Protein AF-A0A366M692-F1 (afdb_monomer_lite)

Sequence (50 aa):
MDIIAAYQEVGTYRGAAQMCGTTHKTVRRIIERALADGKPPGRRRRGHNF

Foldseek 3Di:
DDLVVLCVVPVALPRSCVVVVHHSVVSVQVVVCVVVVNDGPDDDDDDDDD

Secondary structure (DSSP, 8-state):
--HHHHHHHH-SHHHHHHHHTS-HHHHHHHHHHHHTTTPPPP-PPPPP--

Organism: NC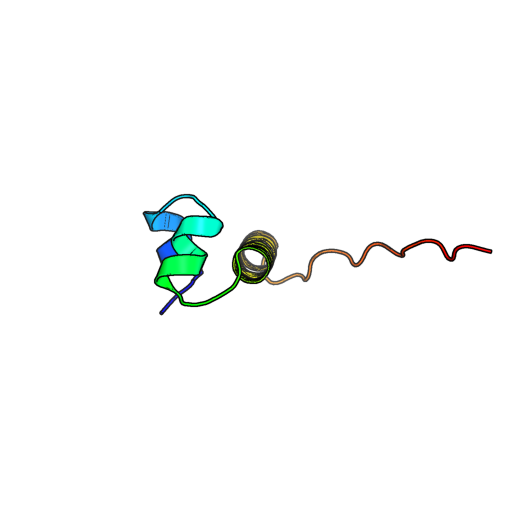BI:txid2248750

Structure (mmCIF, N/CA/C/O backbone):
data_AF-A0A366M692-F1
#
_entry.id   AF-A0A366M692-F1
#
loop_
_atom_site.group_PDB
_atom_site.id
_atom_site.type_symbol
_atom_site.label_atom_id
_atom_site.label_alt_id
_atom_site.label_comp_id
_atom_site.label_asym_i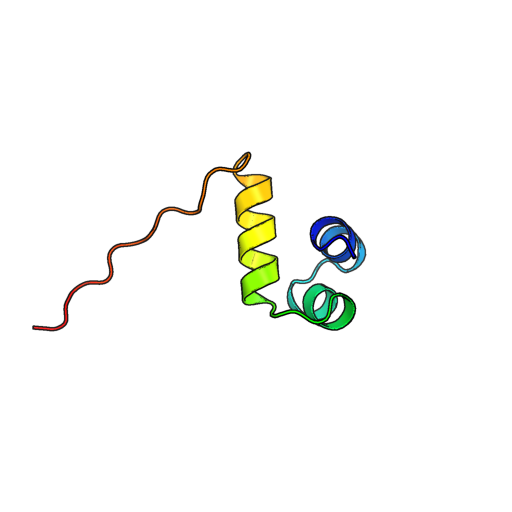d
_atom_site.label_entity_id
_atom_site.label_seq_id
_atom_site.pdbx_PDB_ins_code
_atom_site.Cartn_x
_atom_site.Cartn_y
_atom_site.Cartn_z
_atom_site.occ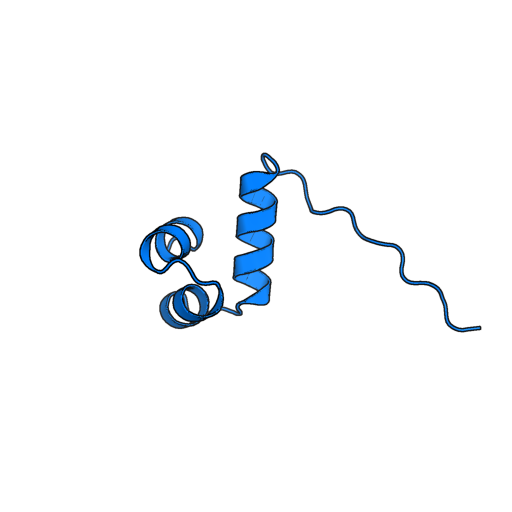upancy
_atom_site.B_iso_or_equiv
_atom_site.auth_seq_id
_atom_site.auth_comp_id
_atom_site.auth_asym_id
_atom_site.auth_atom_id
_atom_site.pdbx_PDB_model_num
ATOM 1 N N . MET A 1 1 ? -14.483 0.294 -0.734 1.00 63.6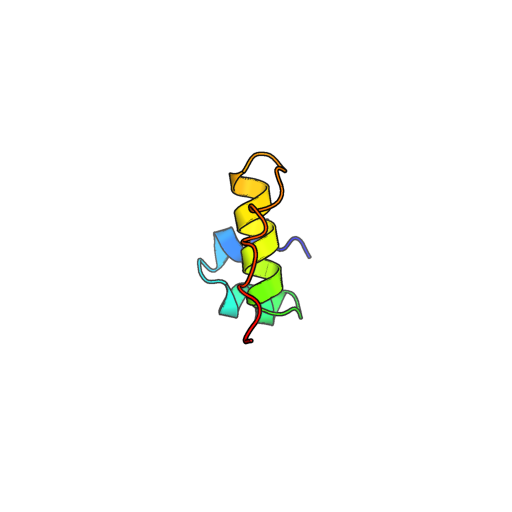9 1 MET A N 1
ATOM 2 C CA . MET A 1 1 ? -13.731 1.526 -0.418 1.00 63.69 1 MET A CA 1
ATOM 3 C C . MET A 1 1 ? -12.410 1.465 -1.169 1.00 63.69 1 MET A C 1
ATOM 5 O O . MET A 1 1 ? -11.786 0.408 -1.132 1.00 63.69 1 MET A O 1
ATOM 9 N N . ASP A 1 2 ? -12.028 2.519 -1.892 1.00 90.38 2 ASP A N 1
ATOM 10 C CA . ASP A 1 2 ? -10.749 2.562 -2.614 1.00 90.38 2 ASP A CA 1
ATOM 11 C C . ASP A 1 2 ? -9.612 2.917 -1.642 1.00 90.38 2 ASP A C 1
ATOM 13 O O . ASP A 1 2 ? -9.607 3.980 -1.021 1.00 90.38 2 ASP A O 1
ATOM 17 N N . ILE A 1 3 ? -8.660 1.995 -1.485 1.00 92.38 3 ILE A N 1
ATOM 18 C CA . ILE A 1 3 ? -7.531 2.125 -0.555 1.00 92.38 3 ILE A CA 1
ATOM 19 C C . ILE A 1 3 ? -6.566 3.237 -0.993 1.00 92.38 3 ILE A C 1
ATOM 21 O O . ILE A 1 3 ? -5.932 3.863 -0.143 1.00 92.38 3 ILE A O 1
ATOM 25 N N . ILE A 1 4 ? -6.439 3.482 -2.300 1.00 93.06 4 ILE A N 1
ATOM 26 C CA . ILE A 1 4 ? -5.543 4.504 -2.848 1.00 93.06 4 ILE A CA 1
ATOM 27 C C . ILE A 1 4 ? -6.110 5.887 -2.540 1.00 93.06 4 ILE A C 1
ATOM 29 O O . ILE A 1 4 ? -5.383 6.730 -2.019 1.00 93.06 4 ILE A O 1
ATOM 33 N N . ALA A 1 5 ? -7.410 6.086 -2.772 1.00 95.06 5 ALA A N 1
ATOM 34 C CA . ALA A 1 5 ? -8.089 7.333 -2.428 1.00 95.06 5 ALA A CA 1
ATOM 35 C C . ALA A 1 5 ? -8.001 7.627 -0.920 1.00 95.06 5 ALA A C 1
ATOM 37 O O . ALA A 1 5 ? -7.587 8.714 -0.526 1.00 95.06 5 ALA A O 1
ATOM 38 N N . ALA A 1 6 ? -8.270 6.628 -0.070 1.00 95.44 6 ALA A N 1
ATOM 39 C CA . ALA A 1 6 ? -8.159 6.781 1.382 1.00 95.44 6 ALA A CA 1
ATOM 40 C C . ALA A 1 6 ? -6.731 7.144 1.836 1.00 95.44 6 ALA A C 1
ATOM 42 O O . ALA A 1 6 ? -6.544 7.932 2.761 1.00 95.44 6 ALA A O 1
ATOM 43 N N . TYR A 1 7 ? -5.697 6.589 1.194 1.00 95.69 7 TYR A N 1
ATOM 44 C CA . TYR A 1 7 ? -4.313 6.966 1.485 1.00 95.69 7 TYR A CA 1
ATOM 45 C C . TYR A 1 7 ? -3.981 8.393 1.032 1.00 95.69 7 TYR A C 1
ATOM 47 O O . TYR A 1 7 ? -3.248 9.079 1.738 1.00 95.69 7 TYR A O 1
ATOM 55 N N . GLN A 1 8 ? -4.506 8.844 -0.111 1.00 94.44 8 GLN A N 1
ATOM 56 C CA . GLN A 1 8 ? -4.305 10.215 -0.592 1.00 94.44 8 GLN A CA 1
ATOM 57 C C . GLN A 1 8 ? -4.967 11.253 0.324 1.00 94.44 8 GLN A C 1
ATOM 59 O O . GLN A 1 8 ? -4.396 12.317 0.533 1.00 94.44 8 GLN A O 1
ATOM 64 N N . GLU A 1 9 ? -6.122 10.929 0.910 1.00 95.44 9 GLU A N 1
ATOM 65 C CA . GLU A 1 9 ? -6.830 11.795 1.860 1.00 95.44 9 GLU A CA 1
ATOM 66 C C . GLU A 1 9 ? -6.148 11.838 3.239 1.00 95.44 9 GLU A C 1
ATOM 68 O O . GLU A 1 9 ? -5.946 12.905 3.812 1.00 95.44 9 GLU A O 1
ATOM 73 N N . VAL A 1 10 ? -5.761 10.677 3.777 1.00 95.75 10 VAL A N 1
ATOM 74 C CA . VAL A 1 10 ? -5.241 10.559 5.152 1.00 95.75 10 VAL A CA 1
ATOM 75 C C . VAL A 1 10 ? -3.723 10.759 5.237 1.00 95.75 10 VAL A C 1
ATOM 77 O O . VAL A 1 10 ? -3.189 11.096 6.294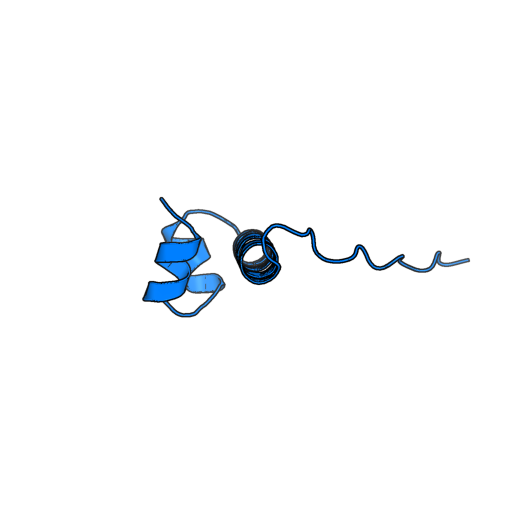 1.00 95.75 10 VAL A O 1
ATOM 80 N N . GLY A 1 11 ? -2.989 10.469 4.162 1.00 94.00 11 GLY A N 1
ATOM 81 C CA . GLY A 1 11 ? -1.529 10.586 4.090 1.00 94.00 11 GLY A CA 1
ATOM 82 C C . GLY A 1 11 ? -0.742 9.530 4.878 1.00 94.00 11 GLY A C 1
ATOM 83 O O . GLY A 1 11 ? 0.488 9.565 4.896 1.00 94.00 11 GLY A O 1
ATOM 84 N N . THR A 1 12 ? -1.406 8.569 5.537 1.00 96.19 12 THR A N 1
ATOM 85 C CA . THR A 1 12 ? -0.735 7.520 6.326 1.00 96.19 12 THR A CA 1
ATOM 86 C C . THR A 1 12 ? -1.282 6.122 6.043 1.00 96.19 12 THR A C 1
ATOM 88 O O . THR A 1 12 ? -2.486 5.903 5.918 1.00 96.19 12 THR A O 1
ATOM 91 N N . TYR A 1 13 ? -0.396 5.116 6.025 1.00 96.19 13 TYR A N 1
ATOM 92 C CA . TYR A 1 13 ? -0.799 3.717 5.814 1.00 96.19 13 TYR A CA 1
ATOM 93 C C . TYR A 1 13 ? -1.668 3.151 6.944 1.00 96.19 13 TYR A C 1
ATOM 95 O O . TYR A 1 13 ? -2.427 2.211 6.724 1.00 96.19 13 TYR A O 1
ATOM 103 N N . ARG A 1 14 ? -1.518 3.665 8.171 1.00 96.62 14 ARG A N 1
ATOM 104 C CA . ARG A 1 14 ? -2.251 3.184 9.353 1.00 96.62 14 ARG A CA 1
ATOM 105 C C . ARG A 1 14 ? -3.664 3.751 9.406 1.00 96.62 14 ARG A C 1
ATOM 107 O O . ARG A 1 14 ? -4.585 2.968 9.613 1.00 96.62 14 ARG A O 1
ATOM 114 N N . GLY A 1 15 ? -3.829 5.051 9.159 1.00 96.19 15 GLY A N 1
ATOM 115 C CA . GLY A 1 15 ? -5.152 5.672 9.127 1.00 96.19 15 GLY A CA 1
ATOM 116 C C . GLY A 1 15 ? -5.998 5.142 7.967 1.00 96.19 15 GLY A C 1
ATOM 117 O O . GLY A 1 15 ? -7.119 4.691 8.187 1.00 96.19 15 GLY A O 1
ATOM 118 N N . ALA A 1 16 ? -5.415 5.025 6.766 1.00 96.88 16 ALA A N 1
ATOM 119 C CA . ALA A 1 16 ? -6.096 4.398 5.628 1.00 96.88 16 ALA A CA 1
ATOM 120 C C . ALA A 1 16 ? -6.498 2.938 5.918 1.00 96.88 16 ALA A C 1
ATOM 122 O O . ALA A 1 16 ? -7.582 2.491 5.551 1.00 96.88 16 ALA A O 1
ATOM 123 N N . ALA A 1 17 ? -5.653 2.184 6.629 1.00 97.12 17 ALA A N 1
ATOM 124 C CA . ALA A 1 17 ? -5.967 0.813 7.018 1.00 97.12 17 ALA A CA 1
ATOM 125 C C . ALA A 1 17 ? -7.152 0.722 7.994 1.00 97.12 17 ALA A C 1
ATOM 127 O O . ALA A 1 17 ? -7.969 -0.184 7.847 1.00 97.12 17 ALA A O 1
ATOM 128 N N . GLN A 1 18 ? -7.263 1.646 8.954 1.00 96.19 18 GLN A N 1
ATOM 129 C CA . GLN A 1 18 ? -8.392 1.701 9.889 1.00 96.19 18 GLN A CA 1
ATOM 130 C C . GLN A 1 18 ? -9.705 2.041 9.176 1.00 96.19 18 GLN A C 1
ATOM 132 O O . GLN A 1 18 ? -10.703 1.371 9.419 1.00 96.19 18 GLN A O 1
ATOM 137 N N . MET A 1 19 ? -9.692 3.011 8.255 1.00 94.50 19 MET A N 1
ATOM 138 C CA . MET A 1 19 ? -10.884 3.388 7.482 1.00 94.50 19 MET A CA 1
ATOM 139 C C . MET A 1 19 ? -11.338 2.274 6.536 1.00 94.50 19 MET A C 1
ATOM 141 O O . MET A 1 19 ? -12.526 1.989 6.433 1.00 94.50 19 MET A O 1
ATOM 145 N N . CYS A 1 20 ? -10.396 1.610 5.862 1.00 93.62 20 CYS A N 1
ATOM 146 C CA . CYS A 1 20 ? -10.713 0.551 4.905 1.00 93.62 20 CYS A CA 1
ATOM 147 C C . CYS A 1 20 ? -10.887 -0.840 5.540 1.00 93.62 20 CYS A C 1
ATOM 149 O O . CYS A 1 20 ? -11.150 -1.794 4.809 1.00 93.62 20 CYS A O 1
ATOM 151 N N . GLY A 1 21 ? -10.696 -0.997 6.856 1.00 94.62 21 GLY A N 1
ATOM 152 C CA . GLY A 1 21 ? -10.790 -2.297 7.533 1.00 94.62 21 GLY A CA 1
ATOM 153 C C . GLY A 1 21 ? -9.728 -3.309 7.082 1.00 94.62 21 GLY A C 1
ATOM 154 O O . GLY A 1 21 ? -9.994 -4.506 6.999 1.00 94.62 21 GLY A O 1
ATOM 155 N N . THR A 1 22 ? -8.521 -2.845 6.747 1.00 95.44 22 THR A N 1
ATOM 156 C CA . THR A 1 22 ? -7.420 -3.705 6.275 1.00 95.44 22 THR A CA 1
ATOM 157 C C . THR A 1 22 ? -6.170 -3.550 7.140 1.00 95.44 22 THR A C 1
ATOM 159 O O . THR A 1 22 ? -6.182 -2.914 8.191 1.00 95.44 22 THR A O 1
ATOM 162 N N . THR A 1 23 ? -5.047 -4.144 6.720 1.00 96.62 23 THR A N 1
ATOM 163 C CA . THR A 1 23 ? -3.761 -3.928 7.389 1.00 96.62 23 THR A CA 1
ATOM 164 C C . THR A 1 23 ? -2.927 -2.889 6.648 1.00 96.62 23 THR A C 1
ATOM 166 O O . THR A 1 23 ? -2.824 -2.907 5.425 1.00 96.62 23 THR A O 1
ATOM 169 N N . HIS A 1 24 ? -2.214 -2.051 7.394 1.00 96.00 24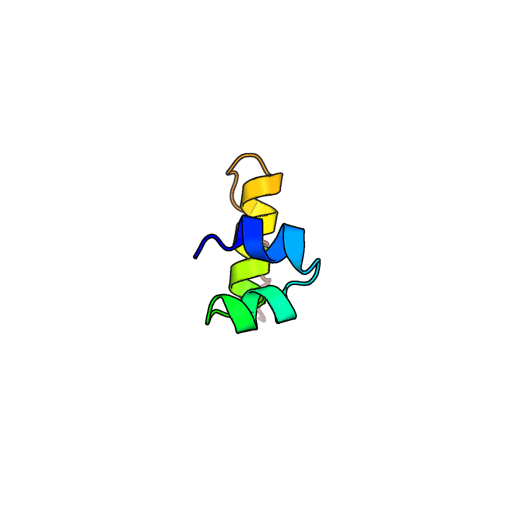 HIS A N 1
ATOM 170 C CA . HIS A 1 24 ? -1.190 -1.136 6.871 1.00 96.00 24 HIS A CA 1
ATOM 171 C C . HIS A 1 24 ? -0.166 -1.792 5.922 1.00 96.00 24 HIS A C 1
ATOM 173 O O . HIS A 1 24 ? 0.329 -1.133 5.012 1.00 96.00 24 HIS A O 1
ATOM 179 N N . LYS A 1 25 ? 0.158 -3.088 6.096 1.00 96.06 25 LYS A N 1
ATOM 180 C CA . LYS A 1 25 ? 1.031 -3.826 5.163 1.00 96.06 25 LYS A CA 1
ATOM 181 C C . LYS A 1 25 ? 0.357 -4.029 3.807 1.00 96.06 25 LYS A C 1
ATOM 183 O O . LYS A 1 25 ? 1.031 -3.954 2.784 1.00 96.06 25 LYS A O 1
ATOM 188 N N . THR A 1 26 ? -0.947 -4.294 3.801 1.00 95.12 26 THR A N 1
ATOM 189 C CA . THR A 1 26 ? -1.753 -4.400 2.581 1.00 95.12 26 THR A CA 1
ATOM 190 C C . THR A 1 26 ? -1.812 -3.055 1.869 1.00 95.12 26 THR A C 1
ATOM 192 O O . THR A 1 26 ? -1.483 -2.999 0.688 1.00 95.12 26 THR A O 1
ATOM 195 N N . VAL A 1 27 ? -2.125 -1.977 2.599 1.00 95.81 27 VAL A N 1
ATOM 196 C CA . VAL A 1 27 ? -2.154 -0.610 2.049 1.00 95.81 27 VAL A CA 1
ATOM 197 C C . VAL A 1 27 ? -0.812 -0.264 1.407 1.00 95.81 27 VAL A C 1
ATOM 199 O O . VAL A 1 27 ? -0.764 0.081 0.231 1.00 95.81 27 VAL A O 1
ATOM 202 N N . ARG A 1 28 ? 0.294 -0.464 2.136 1.00 93.75 28 ARG A N 1
ATOM 203 C CA . ARG A 1 28 ? 1.648 -0.231 1.623 1.00 93.75 28 ARG A CA 1
ATOM 204 C C . ARG A 1 28 ? 1.918 -0.993 0.321 1.00 93.75 28 ARG A C 1
ATOM 206 O O . ARG A 1 28 ? 2.413 -0.399 -0.624 1.00 93.75 28 ARG A O 1
ATOM 213 N N . ARG A 1 29 ? 1.575 -2.285 0.242 1.00 92.44 29 ARG A N 1
ATOM 214 C CA . ARG A 1 29 ? 1.784 -3.092 -0.978 1.00 92.44 29 ARG A CA 1
ATOM 215 C C . ARG A 1 29 ? 0.971 -2.595 -2.170 1.00 92.44 29 ARG A C 1
ATOM 217 O O . ARG A 1 29 ? 1.448 -2.693 -3.295 1.00 92.44 29 ARG A O 1
ATOM 224 N N . ILE A 1 30 ? -0.257 -2.134 -1.934 1.00 92.56 30 ILE A N 1
ATOM 225 C CA . ILE A 1 30 ? -1.131 -1.606 -2.988 1.00 92.56 30 ILE A CA 1
ATOM 226 C C . ILE A 1 30 ? -0.565 -0.288 -3.512 1.00 92.56 30 ILE A C 1
ATOM 228 O O . ILE A 1 30 ? -0.424 -0.142 -4.720 1.00 92.56 30 ILE A O 1
ATOM 232 N N . ILE A 1 31 ? -0.166 0.617 -2.614 1.00 92.06 31 ILE A N 1
ATOM 233 C CA . ILE A 1 31 ? 0.454 1.898 -2.973 1.00 92.06 31 ILE A CA 1
ATOM 234 C C . ILE A 1 31 ? 1.774 1.678 -3.717 1.00 92.06 31 ILE A C 1
ATOM 236 O O . ILE A 1 31 ? 1.954 2.216 -4.802 1.00 92.06 31 ILE A O 1
ATOM 240 N N . GLU A 1 32 ? 2.669 0.834 -3.196 1.00 90.94 32 GLU A N 1
ATOM 241 C CA . GLU A 1 32 ? 3.937 0.506 -3.865 1.00 90.94 32 GLU A CA 1
ATOM 242 C C . GLU A 1 32 ? 3.708 -0.102 -5.258 1.00 90.94 32 GLU A C 1
ATOM 244 O O . GLU A 1 32 ? 4.454 0.198 -6.183 1.00 90.94 32 GLU A O 1
ATOM 249 N N . ARG A 1 33 ? 2.663 -0.922 -5.438 1.00 89.38 33 ARG A N 1
ATOM 250 C CA . ARG A 1 33 ? 2.289 -1.463 -6.753 1.00 89.38 33 ARG A CA 1
ATOM 251 C C . ARG A 1 33 ? 1.734 -0.383 -7.683 1.00 89.38 33 ARG A C 1
ATOM 253 O O . ARG A 1 33 ? 2.058 -0.408 -8.864 1.00 89.38 33 ARG A O 1
ATOM 260 N N . ALA A 1 34 ? 0.899 0.520 -7.176 1.00 89.56 34 ALA A N 1
ATOM 261 C CA . ALA A 1 34 ? 0.329 1.613 -7.960 1.00 89.56 34 ALA A CA 1
ATOM 262 C C . ALA A 1 34 ? 1.418 2.584 -8.442 1.00 89.56 34 ALA A C 1
ATOM 264 O O . ALA A 1 34 ? 1.418 2.965 -9.604 1.00 89.56 34 ALA A O 1
ATOM 265 N N . LEU A 1 35 ? 2.387 2.907 -7.578 1.00 87.12 35 LEU A N 1
ATOM 266 C CA . LEU A 1 35 ? 3.548 3.739 -7.917 1.00 87.12 35 LEU A CA 1
ATOM 267 C C . LEU A 1 35 ? 4.529 3.056 -8.880 1.00 87.12 35 LEU A C 1
ATOM 269 O O . LEU A 1 35 ? 5.297 3.733 -9.550 1.00 87.12 35 LEU A O 1
ATOM 273 N N . ALA A 1 36 ? 4.531 1.725 -8.930 1.00 86.56 36 ALA A N 1
ATOM 274 C CA . ALA A 1 36 ? 5.373 0.941 -9.827 1.00 86.56 36 ALA A CA 1
ATOM 275 C C . ALA A 1 36 ? 4.665 0.580 -11.149 1.00 86.56 36 ALA A C 1
ATOM 277 O O . ALA A 1 36 ? 5.011 -0.438 -11.753 1.00 86.56 36 ALA A O 1
ATOM 278 N N . ASP A 1 37 ? 3.642 1.341 -11.558 1.00 81.69 37 ASP A N 1
ATOM 279 C CA . ASP A 1 37 ? 2.826 1.095 -12.759 1.00 81.69 37 ASP A CA 1
ATOM 280 C C . ASP A 1 37 ? 2.273 -0.342 -12.832 1.00 81.69 37 ASP A C 1
ATOM 282 O O . ASP A 1 37 ? 2.258 -1.001 -13.872 1.00 81.69 37 ASP A O 1
ATOM 286 N N . GLY A 1 38 ? 1.864 -0.891 -11.686 1.00 71.88 38 GLY A N 1
ATOM 287 C CA . GLY A 1 38 ? 1.340 -2.254 -11.580 1.00 71.88 38 GLY A CA 1
ATOM 288 C C . GLY A 1 38 ? 2.407 -3.343 -11.433 1.00 71.88 38 GLY A C 1
ATOM 289 O O . GLY A 1 38 ? 2.059 -4.507 -11.201 1.00 71.88 38 GLY A O 1
ATOM 290 N N . LYS A 1 39 ? 3.702 -3.010 -11.491 1.00 73.12 39 LYS A N 1
ATOM 291 C CA . LYS A 1 39 ? 4.776 -3.993 -11.330 1.00 73.12 39 LYS A CA 1
ATOM 292 C C . LYS A 1 39 ? 4.879 -4.427 -9.860 1.00 73.12 39 LYS A C 1
ATOM 294 O O . LYS A 1 39 ? 4.972 -3.589 -8.963 1.00 73.12 39 LYS A O 1
ATOM 299 N N . PRO A 1 40 ? 4.837 -5.737 -9.554 1.00 66.81 40 PRO A N 1
ATOM 300 C CA . PRO A 1 40 ? 4.939 -6.195 -8.176 1.00 66.81 40 PRO A CA 1
ATOM 301 C C . PRO A 1 40 ? 6.320 -5.842 -7.598 1.00 66.81 40 PRO A C 1
ATOM 303 O O . PRO A 1 40 ? 7.320 -5.953 -8.313 1.00 66.81 40 PRO A O 1
ATOM 306 N N . PRO A 1 41 ? 6.408 -5.466 -6.306 1.00 67.69 41 PRO A N 1
ATOM 307 C CA . PRO A 1 41 ? 7.690 -5.176 -5.678 1.00 67.69 41 PRO A CA 1
ATOM 308 C C . PRO A 1 41 ? 8.600 -6.405 -5.767 1.00 67.69 41 PRO A C 1
ATOM 310 O O . PRO A 1 41 ? 8.167 -7.534 -5.509 1.00 67.69 41 PRO A O 1
ATOM 313 N N . GLY A 1 42 ? 9.863 -6.180 -6.140 1.00 72.12 42 GLY A N 1
ATOM 314 C CA . GLY A 1 42 ? 10.858 -7.237 -6.293 1.00 72.12 42 GLY A CA 1
ATOM 315 C C . GLY A 1 42 ? 10.936 -8.095 -5.033 1.00 72.12 42 GLY A C 1
ATOM 316 O O . GLY A 1 42 ? 11.224 -7.612 -3.936 1.00 72.12 42 GLY A O 1
ATOM 317 N N . ARG A 1 43 ? 10.647 -9.391 -5.168 1.00 73.12 43 ARG A N 1
ATOM 318 C CA . ARG A 1 43 ? 10.685 -10.326 -4.043 1.00 73.12 43 ARG A CA 1
ATOM 319 C C . ARG A 1 43 ? 12.151 -10.538 -3.663 1.00 73.12 43 ARG A C 1
ATOM 321 O O . ARG A 1 43 ? 12.871 -11.257 -4.349 1.00 73.12 43 ARG A O 1
ATOM 328 N N . ARG A 1 44 ? 12.612 -9.913 -2.576 1.00 78.19 44 ARG A N 1
ATOM 329 C CA . ARG A 1 44 ? 13.972 -10.152 -2.074 1.00 78.19 44 ARG A CA 1
ATOM 330 C C . ARG A 1 44 ? 14.087 -11.616 -1.642 1.00 78.19 44 ARG A C 1
ATOM 332 O O . ARG A 1 44 ? 13.316 -12.066 -0.790 1.00 78.19 44 ARG A O 1
ATOM 339 N N . ARG A 1 45 ? 15.035 -12.357 -2.229 1.00 78.50 45 ARG A N 1
ATOM 340 C CA . ARG A 1 45 ? 15.402 -13.697 -1.748 1.00 78.50 45 ARG A CA 1
ATOM 341 C C . ARG A 1 45 ? 15.907 -13.552 -0.312 1.00 78.50 45 ARG A C 1
ATOM 343 O O . ARG A 1 45 ? 16.817 -12.769 -0.051 1.00 78.50 45 ARG A O 1
ATOM 350 N N . ARG A 1 46 ? 15.263 -14.246 0.625 1.00 81.56 46 ARG A N 1
ATOM 351 C CA . ARG A 1 46 ? 15.755 -14.365 2.002 1.00 81.56 46 ARG A CA 1
ATOM 352 C C . ARG A 1 46 ? 16.828 -15.452 1.994 1.00 81.56 46 ARG A C 1
ATOM 354 O O . ARG A 1 46 ? 16.607 -16.484 1.366 1.00 81.56 46 ARG A O 1
ATOM 361 N N . GLY A 1 47 ? 17.976 -15.199 2.620 1.00 82.19 47 GLY A N 1
ATOM 362 C CA . GLY A 1 47 ? 18.999 -16.232 2.787 1.00 82.19 47 GLY A CA 1
ATOM 363 C C . GLY A 1 47 ? 18.440 -17.389 3.614 1.00 82.19 47 GLY A C 1
ATOM 364 O O . GLY A 1 47 ? 17.659 -17.155 4.537 1.00 82.19 47 GLY A O 1
ATOM 365 N N . HIS A 1 48 ? 18.796 -18.622 3.257 1.00 83.50 48 HIS A N 1
ATOM 366 C CA . HIS A 1 48 ? 18.587 -19.758 4.150 1.00 83.50 48 HIS A CA 1
ATOM 367 C C . HIS A 1 48 ? 19.564 -19.645 5.320 1.00 83.50 48 HIS A C 1
ATOM 369 O O . HIS A 1 48 ? 20.739 -19.350 5.109 1.00 83.50 48 HIS A O 1
ATOM 375 N N . ASN A 1 49 ? 19.056 -19.853 6.534 1.00 82.38 49 ASN A N 1
ATOM 376 C CA . ASN A 1 49 ? 19.902 -20.094 7.695 1.00 82.38 49 ASN A CA 1
ATOM 377 C C . ASN A 1 49 ? 20.375 -21.545 7.564 1.00 82.38 49 ASN A C 1
ATOM 379 O O . ASN A 1 49 ? 19.530 -22.442 7.564 1.00 82.38 49 ASN A O 1
ATOM 383 N N . PHE A 1 50 ? 21.671 -21.738 7.333 1.00 79.31 50 PHE A N 1
ATOM 384 C CA . PHE A 1 50 ? 22.307 -23.053 7.346 1.00 79.31 50 PHE A CA 1
ATOM 385 C C . PHE A 1 50 ? 22.697 -23.418 8.775 1.00 79.31 50 PHE A C 1
ATOM 387 O O . PHE A 1 50 ? 23.095 -22.488 9.514 1.00 79.31 50 PHE A O 1
#

Radius of gyration: 13.35 Å; chains: 1; bounding box: 36×35×23 Å

pLDDT: mean 88.5, std 9.31, range [63.69, 97.12]